Protein AF-A0A1S1NYW2-F1 (afdb_monomer)

Sequence (96 aa):
MPPSSPKPNRRPTVTAEATKSLAAFAREIIGYAFDGMDADGASIQALALHHGLLVKEPYDPKRHGPSMEAVPGDDWYTFAGPLAALPLQPEGESYA

Mean predicted aligned error: 9.99 Å

Organism: Methylorubrum extorquens (NCBI:txid408)

Solvent-accessible surface area (backbone atoms only — not comparable to full-atom values): 6143 Å² total; per-residue (Å²): 134,82,81,80,76,81,77,83,82,76,69,87,75,83,44,74,68,41,54,49,36,54,51,50,50,53,51,52,59,52,43,32,59,74,74,74,41,86,76,49,73,67,55,52,51,52,48,31,41,74,52,43,39,30,44,82,45,62,34,43,52,90,83,75,46,89,61,97,86,61,56,80,62,35,92,31,79,44,65,19,65,65,55,53,75,51,78,79,74,73,92,79,80,77,89,125

Secondary structure (DSSP, 8-state):
-PPPPPPP-------HHHHHHHHHHHHHHHHHHHTT----HHHHHHHHHHTTSEEEEE--HHHH---SS--TTSEEEEE-TTGGGSPPPPTT----

Nearest PDB structures (foldseek):
  6i6m-assembly1_B  TM=3.144E-01  e=7.856E+00  Papaver somniferum
  8a5o-assembly1_U  TM=3.015E-01  e=6.861E+00  Saccharomyces cerevisiae S288C

Radius of gyration: 18.18 Å; Cα contacts (8 Å, |Δi|>4): 76; chains: 1; bounding box: 41×39×56 Å

pLDDT: mean 82.52, std 18.41, range [40.75, 97.69]

Structure (mmCIF, N/CA/C/O backbone):
data_AF-A0A1S1NYW2-F1
#
_entry.id   AF-A0A1S1NYW2-F1
#
loop_
_atom_site.group_PDB
_atom_site.id
_atom_site.type_symbol
_atom_site.label_atom_id
_atom_site.label_alt_id
_atom_site.label_comp_id
_atom_site.label_asym_id
_atom_site.label_entity_id
_atom_site.label_seq_id
_atom_site.pdbx_PDB_ins_code
_atom_site.Cartn_x
_atom_site.Cartn_y
_atom_site.Cartn_z
_atom_site.occupancy
_atom_site.B_iso_or_equiv
_atom_site.auth_seq_id
_atom_site.auth_comp_id
_atom_site.auth_asym_id
_atom_site.auth_atom_id
_atom_site.pdbx_PDB_model_num
ATOM 1 N N . MET A 1 1 ? -23.232 28.786 -33.821 1.00 53.62 1 MET A N 1
ATOM 2 C CA . MET A 1 1 ? -22.855 27.584 -33.047 1.00 53.62 1 MET A CA 1
ATOM 3 C C . MET A 1 1 ? -22.883 27.953 -31.571 1.00 53.62 1 MET A C 1
ATOM 5 O O . MET A 1 1 ? -22.273 28.966 -31.248 1.00 53.62 1 MET A O 1
ATOM 9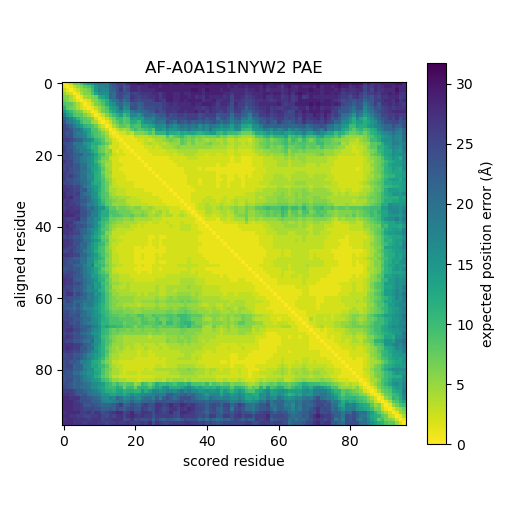 N N . PRO A 1 2 ? -23.612 27.242 -30.697 1.00 52.88 2 PRO A N 1
ATOM 10 C CA . PRO A 1 2 ? -23.543 27.507 -29.263 1.00 52.88 2 PRO A CA 1
ATOM 11 C C . PRO A 1 2 ? -22.217 26.976 -28.680 1.00 52.88 2 PRO A C 1
ATOM 13 O O . PRO A 1 2 ? -21.701 25.972 -29.179 1.00 52.88 2 PRO A O 1
ATOM 16 N N . PRO A 1 3 ? -21.648 27.629 -27.650 1.00 54.59 3 PRO A N 1
ATOM 17 C CA . PRO A 1 3 ? -20.448 27.144 -26.978 1.00 54.59 3 PRO A CA 1
ATOM 18 C C . PRO A 1 3 ? -20.755 25.840 -26.233 1.00 54.59 3 PRO A C 1
ATOM 20 O O . PRO A 1 3 ? -21.732 25.745 -25.490 1.00 54.59 3 PRO A O 1
ATOM 23 N N . SER A 1 4 ? -19.915 24.828 -26.452 1.00 61.19 4 SER A N 1
ATOM 24 C CA . SER A 1 4 ? -20.008 23.534 -25.778 1.00 61.19 4 SER A CA 1
ATOM 25 C C . SER A 1 4 ? -19.866 23.732 -24.268 1.00 61.19 4 SER A C 1
ATOM 27 O O . SER A 1 4 ? -18.867 24.280 -23.805 1.00 61.19 4 SER A O 1
ATOM 29 N N . SER A 1 5 ? -20.860 23.290 -23.497 1.00 61.12 5 SER A N 1
ATOM 30 C CA . SER A 1 5 ? -20.812 23.331 -22.035 1.00 61.12 5 SER A CA 1
ATOM 31 C C . SER A 1 5 ? -19.586 22.565 -21.510 1.00 61.12 5 SER A C 1
ATOM 33 O O . SER A 1 5 ? -19.264 21.496 -22.045 1.00 61.12 5 SER A O 1
ATOM 35 N N . PRO A 1 6 ? -18.897 23.066 -20.469 1.00 54.69 6 PRO A N 1
ATOM 36 C CA . PRO A 1 6 ? -17.790 22.344 -19.858 1.00 54.69 6 PRO A CA 1
ATOM 37 C C . PRO A 1 6 ? -18.308 21.051 -19.215 1.00 54.69 6 PRO A C 1
ATOM 39 O O . PRO A 1 6 ? -19.287 21.060 -18.467 1.00 54.69 6 PRO A O 1
ATOM 42 N N . LYS A 1 7 ? -17.663 19.920 -19.531 1.00 50.94 7 LYS A N 1
ATOM 43 C CA . LYS A 1 7 ? -17.971 18.620 -18.918 1.00 50.94 7 LYS A CA 1
ATOM 44 C C . LYS A 1 7 ? -17.757 18.722 -17.398 1.00 50.94 7 LYS A C 1
ATOM 46 O O . LYS A 1 7 ? -16.742 19.282 -16.983 1.00 50.94 7 LYS A O 1
ATOM 51 N N . PRO A 1 8 ? -18.668 18.190 -16.564 1.00 48.81 8 PRO A N 1
ATOM 52 C CA . PRO A 1 8 ? -18.525 18.256 -15.117 1.00 48.81 8 PRO A CA 1
ATOM 53 C C . PRO A 1 8 ? -17.247 17.529 -14.695 1.00 48.81 8 PRO A C 1
ATOM 55 O O . PRO A 1 8 ? -17.072 16.338 -14.956 1.00 48.81 8 PRO A O 1
ATOM 58 N N . ASN A 1 9 ? -16.352 18.277 -14.055 1.00 46.91 9 ASN A N 1
ATOM 59 C CA . ASN A 1 9 ? -15.085 17.787 -13.538 1.00 46.91 9 ASN A CA 1
ATOM 60 C C . ASN A 1 9 ? -15.385 16.900 -12.316 1.00 46.91 9 ASN A C 1
ATOM 62 O O . ASN A 1 9 ? -15.574 17.398 -11.205 1.00 46.91 9 ASN A O 1
ATOM 66 N N . ARG A 1 10 ? -15.544 15.586 -12.524 1.00 54.41 10 ARG A N 1
ATOM 67 C CA . ARG A 1 10 ? -15.795 14.640 -11.429 1.00 54.41 10 ARG A CA 1
ATOM 68 C C . ARG A 1 10 ? -14.516 14.507 -10.609 1.00 54.41 10 ARG A C 1
ATOM 70 O O . ARG A 1 10 ? -13.603 13.796 -11.013 1.00 54.41 10 ARG A O 1
ATOM 77 N N . ARG A 1 11 ? -14.457 15.169 -9.448 1.00 54.00 11 ARG A N 1
ATOM 78 C CA . ARG A 1 11 ? -13.486 14.793 -8.412 1.00 54.00 11 ARG A CA 1
ATOM 79 C C . ARG A 1 11 ? -13.682 13.303 -8.098 1.00 54.00 11 ARG A C 1
ATOM 81 O O . ARG A 1 11 ? -14.839 12.881 -7.981 1.00 54.00 11 ARG A O 1
ATOM 88 N N . PRO A 1 12 ? -12.606 12.509 -7.968 1.00 54.81 12 PRO A N 1
ATOM 89 C CA . PRO A 1 12 ? -12.733 11.127 -7.531 1.00 54.81 12 PRO A CA 1
ATOM 90 C C . PRO A 1 12 ? -13.447 11.124 -6.177 1.00 54.81 12 PRO A C 1
ATOM 92 O O . PRO A 1 12 ? -13.020 11.772 -5.224 1.00 54.81 12 PRO A O 1
ATOM 95 N N . THR A 1 13 ? -14.610 10.479 -6.125 1.00 56.31 13 THR A N 1
ATOM 96 C CA . THR A 1 13 ? -15.381 10.358 -4.888 1.00 56.31 13 THR A CA 1
ATOM 97 C C . THR A 1 13 ? -14.823 9.154 -4.146 1.00 56.31 13 THR A C 1
ATOM 99 O O . THR A 1 13 ? -14.956 8.030 -4.626 1.00 56.31 13 THR A O 1
ATOM 102 N N . VAL A 1 14 ? -14.159 9.383 -3.011 1.00 67.25 14 VAL A N 1
ATOM 103 C CA . VAL A 1 14 ? -13.699 8.298 -2.133 1.00 67.25 14 VAL A CA 1
ATOM 104 C C . VAL A 1 14 ? -14.939 7.569 -1.614 1.00 67.25 14 VAL A C 1
ATOM 106 O O . VAL A 1 14 ? -15.845 8.189 -1.057 1.00 67.25 14 VAL A O 1
ATOM 109 N N . THR A 1 15 ? -15.026 6.265 -1.866 1.00 80.62 15 THR A N 1
ATOM 110 C CA . THR A 1 15 ? -16.177 5.451 -1.458 1.00 80.62 15 THR A CA 1
ATOM 111 C C . THR A 1 15 ? -16.147 5.179 0.049 1.00 80.62 15 THR A C 1
ATOM 113 O O . THR A 1 15 ? -15.098 5.256 0.686 1.00 80.62 15 THR A O 1
ATOM 116 N N . ALA A 1 16 ? -17.291 4.818 0.637 1.00 80.81 16 ALA A N 1
ATOM 117 C CA . ALA A 1 16 ? -17.355 4.445 2.054 1.00 80.81 16 ALA A CA 1
ATOM 118 C C . ALA A 1 16 ? -16.417 3.268 2.396 1.00 80.81 16 ALA A C 1
ATOM 120 O O . ALA A 1 16 ? -15.756 3.290 3.432 1.00 80.81 16 ALA A O 1
ATOM 121 N N . GLU A 1 17 ? -16.298 2.286 1.497 1.00 81.62 17 GLU A N 1
ATOM 122 C CA . GLU A 1 17 ? -15.376 1.152 1.653 1.00 81.62 17 GLU A CA 1
ATOM 123 C C . GLU A 1 17 ? -13.904 1.578 1.592 1.00 81.62 17 GLU A C 1
ATOM 125 O O . GLU A 1 17 ? -13.091 1.116 2.390 1.00 81.62 17 GLU A O 1
ATOM 130 N N . ALA A 1 18 ? -13.564 2.519 0.708 1.00 83.62 18 ALA A N 1
ATOM 131 C CA . ALA A 1 18 ? -12.231 3.109 0.659 1.00 83.62 18 ALA A CA 1
ATOM 132 C C . ALA A 1 18 ? -11.871 3.822 1.972 1.00 83.62 18 ALA A C 1
ATOM 134 O O . ALA A 1 18 ? -10.794 3.598 2.525 1.00 83.62 18 ALA A O 1
ATOM 135 N N . THR A 1 19 ? -12.786 4.637 2.504 1.00 87.00 19 THR A N 1
ATOM 136 C CA . THR A 1 19 ? -12.596 5.309 3.797 1.00 87.00 19 THR A CA 1
ATOM 137 C C . THR A 1 19 ? -12.435 4.301 4.933 1.00 87.00 19 THR A C 1
ATOM 139 O O . THR A 1 19 ? -11.591 4.490 5.805 1.00 87.00 19 THR A O 1
ATOM 142 N N . LYS A 1 20 ? -13.209 3.209 4.922 1.00 90.19 20 LYS A N 1
ATOM 143 C CA . LYS A 1 20 ? -13.134 2.153 5.937 1.00 90.19 20 LYS A CA 1
ATOM 144 C C . LYS A 1 20 ? -11.792 1.419 5.915 1.00 90.19 20 LYS A C 1
ATOM 146 O O . LYS A 1 20 ? -11.216 1.220 6.980 1.00 90.19 20 LYS A O 1
ATOM 151 N N . SER A 1 21 ? -11.294 1.046 4.733 1.00 90.06 21 SER A N 1
ATOM 152 C CA . SER A 1 21 ? -9.983 0.395 4.582 1.00 90.06 21 SER A CA 1
ATOM 153 C C . SER A 1 21 ? -8.846 1.300 5.079 1.00 90.06 21 SER A C 1
ATOM 155 O O . SER A 1 21 ? -8.053 0.879 5.921 1.00 90.06 21 SER A O 1
ATOM 157 N N . LEU A 1 22 ? -8.833 2.574 4.666 1.00 94.25 22 LEU A N 1
ATOM 158 C CA . LEU A 1 22 ? -7.841 3.550 5.132 1.00 94.25 22 LEU A CA 1
ATOM 159 C C . LEU A 1 22 ? -7.902 3.770 6.649 1.00 94.25 22 LEU A C 1
ATOM 161 O O . LEU A 1 22 ? -6.865 3.815 7.307 1.00 94.25 22 LEU A O 1
ATOM 165 N N . ALA A 1 23 ? -9.106 3.892 7.215 1.00 95.56 23 ALA A N 1
ATOM 166 C CA . ALA A 1 23 ? -9.283 4.080 8.651 1.00 95.56 23 ALA A CA 1
ATOM 167 C C . ALA A 1 23 ? -8.840 2.851 9.461 1.00 95.56 23 ALA A C 1
ATOM 169 O O . ALA A 1 23 ? -8.270 3.013 10.539 1.00 95.56 23 ALA A O 1
ATOM 170 N N . ALA A 1 24 ? -9.083 1.638 8.952 1.00 95.62 24 ALA A N 1
ATOM 171 C CA . ALA A 1 24 ? -8.629 0.404 9.585 1.00 95.62 24 ALA A CA 1
ATOM 172 C C . ALA A 1 24 ? -7.095 0.326 9.607 1.00 95.62 24 ALA A C 1
ATOM 174 O O . ALA A 1 24 ? -6.521 0.205 10.686 1.00 95.62 24 ALA A O 1
ATOM 175 N N . PHE A 1 25 ? -6.446 0.537 8.457 1.00 96.75 25 PHE A N 1
ATOM 176 C CA . PHE A 1 25 ? -4.986 0.585 8.360 1.00 96.75 25 PHE A CA 1
ATOM 177 C C . PHE A 1 25 ? -4.376 1.629 9.308 1.00 96.75 25 PHE A C 1
ATOM 179 O O . PHE A 1 25 ? -3.467 1.323 10.078 1.00 96.75 25 PHE A O 1
ATOM 186 N N . ALA A 1 26 ? -4.904 2.859 9.300 1.00 96.69 26 ALA A N 1
ATOM 187 C CA . ALA A 1 26 ? -4.404 3.931 10.158 1.00 96.69 26 ALA A CA 1
ATOM 188 C C . ALA A 1 26 ? -4.535 3.586 11.648 1.00 96.69 26 ALA A C 1
ATOM 190 O O . ALA A 1 26 ? -3.621 3.848 12.428 1.00 96.69 26 ALA A O 1
ATOM 191 N N . ARG A 1 27 ? -5.660 2.979 12.047 1.00 97.25 27 ARG A N 1
ATOM 192 C CA . ARG A 1 27 ? -5.884 2.553 13.430 1.00 97.25 27 ARG A CA 1
ATOM 193 C C . ARG A 1 27 ? -4.878 1.492 13.867 1.00 97.25 27 ARG A C 1
ATOM 195 O O . ARG A 1 27 ? -4.394 1.579 14.990 1.00 97.25 27 ARG A O 1
ATOM 202 N N . GLU A 1 28 ? -4.580 0.516 13.014 1.00 96.44 28 GLU A N 1
ATOM 203 C CA . GLU A 1 28 ? -3.623 -0.545 13.338 1.00 96.44 28 GLU A CA 1
ATOM 204 C C . GLU A 1 28 ? -2.202 0.010 13.475 1.00 96.44 28 GLU A C 1
ATOM 206 O O . GLU A 1 28 ? -1.565 -0.231 14.495 1.00 96.44 28 GLU A O 1
ATOM 211 N N . ILE A 1 29 ? -1.748 0.860 12.547 1.00 96.00 29 ILE A N 1
ATOM 212 C CA . ILE A 1 29 ? -0.428 1.511 12.638 1.00 96.00 29 ILE A CA 1
ATOM 213 C C . ILE A 1 29 ? -0.292 2.389 13.891 1.00 96.00 29 ILE A C 1
ATOM 215 O O . ILE A 1 29 ? 0.725 2.326 14.578 1.00 96.00 29 ILE A O 1
ATOM 219 N N . ILE A 1 30 ? -1.312 3.185 14.230 1.00 96.06 30 ILE A N 1
ATOM 220 C CA . ILE A 1 30 ? -1.313 3.966 15.481 1.00 96.06 30 ILE A CA 1
ATOM 221 C C . ILE A 1 30 ? -1.285 3.034 16.704 1.00 96.06 30 ILE A C 1
ATOM 223 O O . ILE A 1 30 ? -0.643 3.354 17.704 1.00 96.06 30 ILE A O 1
ATOM 227 N N . GLY A 1 31 ? -1.944 1.875 16.616 1.00 95.75 31 GLY A N 1
ATOM 228 C CA . GLY A 1 31 ? -1.929 0.836 17.645 1.00 95.75 31 GLY A CA 1
ATOM 229 C C . GLY A 1 31 ? -0.521 0.343 17.971 1.00 95.75 31 GLY A C 1
ATOM 230 O O . GLY A 1 31 ? -0.171 0.312 19.146 1.00 95.75 31 GLY A O 1
ATOM 231 N N . TYR A 1 32 ? 0.318 0.078 16.959 1.00 93.56 32 TYR A N 1
ATOM 232 C CA . TYR A 1 32 ? 1.726 -0.298 17.174 1.00 93.56 32 TYR A CA 1
ATOM 233 C C . TYR A 1 32 ? 2.445 0.710 18.081 1.00 93.56 32 TYR A C 1
ATOM 235 O O . TYR A 1 32 ? 3.024 0.323 19.096 1.00 93.56 32 TYR A O 1
ATOM 243 N N . ALA A 1 33 ? 2.317 2.006 17.782 1.00 91.06 33 ALA A N 1
ATOM 244 C CA . ALA A 1 33 ? 2.941 3.060 18.579 1.00 91.06 33 ALA A CA 1
ATOM 245 C C . ALA A 1 33 ? 2.405 3.119 20.021 1.00 91.06 33 ALA A C 1
ATOM 247 O O . ALA A 1 33 ? 3.161 3.381 20.955 1.00 91.06 33 ALA A O 1
ATOM 248 N N . PHE A 1 34 ? 1.105 2.883 20.222 1.00 94.56 34 PHE A N 1
ATOM 249 C CA . PHE A 1 34 ? 0.493 2.889 21.556 1.00 94.56 34 PHE A CA 1
ATOM 250 C C . PHE A 1 34 ? 0.871 1.669 22.394 1.00 94.56 34 PHE A C 1
ATOM 252 O O . PHE A 1 34 ? 1.013 1.791 23.610 1.00 94.56 34 PHE A O 1
ATOM 259 N N . ASP A 1 35 ? 1.089 0.529 21.750 1.00 94.19 35 ASP A N 1
ATOM 260 C CA . ASP A 1 35 ? 1.495 -0.713 22.404 1.00 94.19 35 ASP A CA 1
ATOM 261 C C . ASP A 1 35 ? 3.014 -0.773 22.667 1.00 94.19 35 ASP A C 1
ATOM 263 O O . ASP A 1 35 ? 3.522 -1.771 23.180 1.00 94.19 35 ASP A O 1
ATOM 267 N N . GLY A 1 36 ? 3.751 0.297 22.341 1.00 90.81 36 GLY A N 1
ATOM 268 C CA . GLY A 1 36 ? 5.206 0.365 22.492 1.00 90.81 36 GLY A CA 1
ATOM 269 C C . GLY A 1 36 ? 5.958 -0.543 21.515 1.00 90.81 36 GLY A C 1
ATOM 270 O O . GLY A 1 36 ? 7.084 -0.947 21.804 1.00 90.81 36 GLY A O 1
ATOM 271 N N . MET A 1 37 ? 5.326 -0.893 20.392 1.00 91.69 37 MET A N 1
ATOM 272 C CA . MET A 1 37 ? 5.913 -1.676 19.311 1.00 91.69 37 MET A CA 1
ATOM 273 C C . MET A 1 37 ? 6.339 -0.761 18.161 1.00 91.69 37 MET A C 1
ATOM 275 O O . MET A 1 37 ? 5.637 0.185 17.808 1.00 91.69 37 MET A O 1
ATOM 279 N N . ASP A 1 38 ? 7.447 -1.101 17.511 1.00 88.69 38 ASP A N 1
ATOM 280 C CA . ASP A 1 38 ? 7.856 -0.440 16.276 1.00 88.69 38 ASP A CA 1
ATOM 281 C C . ASP A 1 38 ? 7.267 -1.178 15.069 1.00 88.69 38 ASP A C 1
ATOM 283 O O . ASP A 1 38 ? 7.388 -2.399 14.944 1.00 88.69 38 ASP A O 1
ATOM 287 N N . ALA A 1 39 ? 6.634 -0.433 14.164 1.00 92.25 39 ALA A N 1
ATOM 288 C CA . ALA A 1 39 ? 6.251 -0.938 12.852 1.00 92.25 39 ALA A CA 1
ATOM 289 C C . ALA A 1 39 ? 7.376 -0.636 11.855 1.00 92.25 39 ALA A C 1
ATOM 291 O O . ALA A 1 39 ? 7.605 0.520 11.493 1.00 92.25 39 ALA A O 1
ATOM 292 N N . ASP A 1 40 ? 8.076 -1.675 11.405 1.00 94.06 40 ASP A N 1
ATOM 293 C CA . ASP A 1 40 ? 9.066 -1.547 10.340 1.00 94.06 40 ASP A CA 1
ATOM 294 C C . ASP A 1 40 ? 8.409 -1.493 8.948 1.00 94.06 40 ASP A C 1
ATOM 296 O O . ASP A 1 40 ? 7.205 -1.710 8.778 1.00 94.06 40 ASP A O 1
ATOM 300 N N . GLY A 1 41 ? 9.214 -1.200 7.921 1.00 92.12 41 GLY A N 1
ATOM 301 C CA . GLY A 1 41 ? 8.724 -1.108 6.543 1.00 92.12 41 GLY A CA 1
ATOM 302 C C . GLY A 1 41 ? 8.025 -2.387 6.066 1.00 92.12 41 GLY A C 1
ATOM 303 O O . GLY A 1 41 ? 7.012 -2.305 5.373 1.00 92.12 41 GLY A O 1
ATOM 304 N N . ALA A 1 42 ? 8.504 -3.559 6.493 1.00 93.75 42 ALA A N 1
ATOM 305 C CA . ALA A 1 42 ? 7.900 -4.843 6.148 1.00 93.75 42 ALA A CA 1
ATOM 306 C C . ALA A 1 42 ? 6.510 -5.016 6.785 1.00 93.75 42 ALA A C 1
ATOM 308 O O . ALA A 1 42 ? 5.570 -5.442 6.112 1.00 93.75 42 ALA A O 1
ATOM 309 N N . SER A 1 43 ? 6.354 -4.632 8.053 1.00 94.75 43 SER A N 1
ATOM 310 C CA . SER A 1 43 ? 5.082 -4.674 8.782 1.00 94.75 43 SER A CA 1
ATOM 311 C C . SER A 1 43 ? 4.059 -3.718 8.170 1.00 94.75 43 SER A C 1
ATOM 313 O O . SER A 1 43 ? 2.913 -4.098 7.925 1.00 94.75 43 SER A O 1
ATOM 315 N N . ILE A 1 44 ? 4.490 -2.497 7.839 1.00 96.44 44 ILE A N 1
ATOM 316 C CA . ILE A 1 44 ? 3.654 -1.492 7.169 1.00 96.44 44 ILE A CA 1
ATOM 317 C C . ILE A 1 44 ? 3.185 -2.010 5.803 1.00 96.44 44 ILE A C 1
ATOM 319 O O . ILE A 1 44 ? 2.001 -1.919 5.473 1.00 96.44 44 ILE A O 1
ATOM 323 N N . GLN A 1 45 ? 4.093 -2.591 5.018 1.00 96.19 45 GLN A N 1
ATOM 324 C CA . GLN A 1 45 ? 3.780 -3.151 3.707 1.00 96.19 45 GLN A CA 1
ATOM 325 C C . GLN A 1 45 ? 2.813 -4.341 3.801 1.00 96.19 45 GLN A C 1
ATOM 327 O O . GLN A 1 45 ? 1.867 -4.427 3.014 1.00 96.19 45 GLN A O 1
ATOM 332 N N . ALA A 1 46 ? 3.003 -5.232 4.778 1.00 95.88 46 ALA A N 1
ATOM 333 C CA . ALA A 1 46 ? 2.110 -6.362 5.024 1.00 95.88 46 ALA A CA 1
ATOM 334 C C . ALA A 1 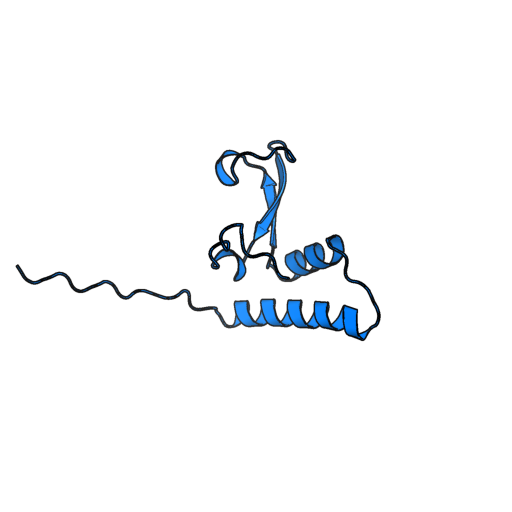46 ? 0.693 -5.904 5.406 1.00 95.88 46 ALA A C 1
ATOM 336 O O . ALA A 1 46 ? -0.287 -6.420 4.865 1.00 95.88 46 ALA A O 1
ATOM 337 N N . LEU A 1 47 ? 0.574 -4.894 6.273 1.00 96.56 47 LEU A N 1
ATOM 338 C CA . LEU A 1 47 ? -0.714 -4.295 6.627 1.00 96.56 47 LEU A CA 1
ATOM 339 C C . LEU A 1 47 ? -1.373 -3.618 5.422 1.00 96.56 47 LEU A C 1
ATOM 341 O O . LEU A 1 47 ? -2.566 -3.793 5.181 1.00 96.56 47 LEU A O 1
ATOM 345 N N . ALA A 1 48 ? -0.608 -2.895 4.607 1.00 96.94 48 ALA A N 1
ATOM 346 C CA . ALA A 1 48 ? -1.149 -2.264 3.411 1.00 96.94 48 ALA A CA 1
ATOM 347 C C . ALA A 1 48 ? -1.680 -3.299 2.397 1.00 96.94 48 ALA A C 1
ATOM 349 O O . ALA A 1 48 ? -2.735 -3.079 1.802 1.00 96.94 48 ALA A O 1
ATOM 350 N N . LEU A 1 49 ? -1.020 -4.454 2.241 1.00 96.56 49 LEU A N 1
ATOM 351 C CA . LEU A 1 49 ? -1.551 -5.586 1.467 1.00 96.56 49 LEU A CA 1
ATOM 352 C C . LEU A 1 49 ? -2.830 -6.153 2.098 1.00 96.56 49 LEU A C 1
ATOM 354 O O . LEU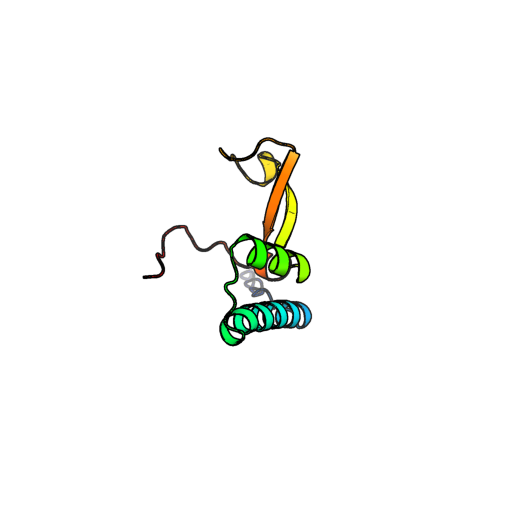 A 1 49 ? -3.813 -6.372 1.391 1.00 96.56 49 LEU A O 1
ATOM 358 N N . HIS A 1 50 ? -2.840 -6.354 3.421 1.00 96.12 50 HIS A N 1
ATOM 359 C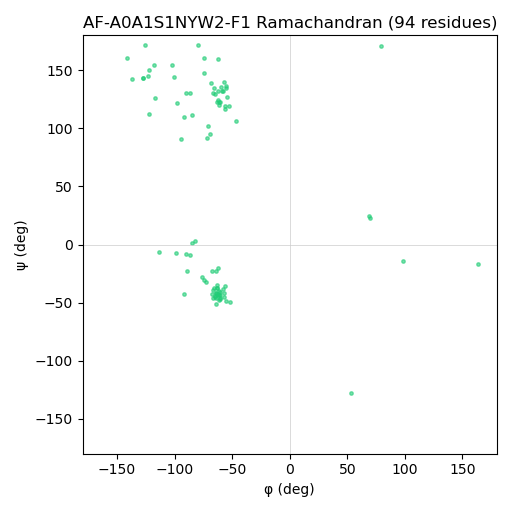 CA . HIS A 1 50 ? -3.997 -6.872 4.156 1.00 96.12 50 HIS A CA 1
ATOM 360 C C . HIS A 1 50 ? -5.249 -6.004 3.961 1.00 96.12 50 HIS A C 1
ATOM 362 O O . HIS A 1 50 ? -6.340 -6.525 3.731 1.00 96.12 50 HIS A O 1
ATOM 368 N N . HIS A 1 51 ? -5.089 -4.679 3.976 1.00 95.69 51 HIS A N 1
ATOM 369 C CA . HIS A 1 51 ? -6.186 -3.731 3.775 1.00 95.69 51 HIS A CA 1
ATOM 370 C C . HIS A 1 51 ? -6.502 -3.432 2.298 1.00 95.69 51 HIS A C 1
ATOM 372 O O . HIS A 1 51 ? -7.400 -2.633 2.016 1.00 95.69 51 HIS A O 1
ATOM 378 N N . GLY A 1 52 ? -5.806 -4.058 1.342 1.00 94.25 52 GLY A N 1
ATOM 379 C CA . GLY A 1 52 ? -6.006 -3.823 -0.094 1.00 94.25 52 GLY A CA 1
ATOM 380 C C . GLY A 1 52 ? -5.559 -2.433 -0.564 1.00 94.25 52 GLY A C 1
ATOM 381 O O . GLY A 1 52 ? -6.074 -1.914 -1.555 1.00 94.25 52 GLY A O 1
ATOM 382 N N . LEU A 1 53 ? -4.633 -1.816 0.171 1.00 95.38 53 LEU A N 1
ATOM 383 C CA . LEU A 1 53 ? -4.009 -0.527 -0.136 1.00 95.38 53 LEU A CA 1
ATOM 384 C C . LEU A 1 53 ? -2.751 -0.686 -1.000 1.00 95.38 53 LEU A C 1
ATOM 386 O O . LEU A 1 53 ? -2.380 0.237 -1.723 1.00 95.38 53 LEU A O 1
ATOM 390 N N . LEU A 1 54 ? -2.130 -1.865 -0.959 1.00 96.50 54 LEU A N 1
ATOM 391 C CA . LEU A 1 54 ? -1.144 -2.324 -1.931 1.00 96.50 54 LEU A CA 1
ATOM 392 C C . LEU A 1 54 ? -1.653 -3.578 -2.636 1.00 96.50 54 LEU A C 1
ATOM 394 O O . LEU A 1 54 ? -2.426 -4.356 -2.075 1.00 96.50 54 LEU A O 1
ATOM 398 N N . VAL A 1 55 ? -1.158 -3.804 -3.846 1.00 96.06 55 VAL A N 1
ATOM 399 C CA . VAL A 1 55 ? -1.234 -5.097 -4.523 1.00 96.06 55 VAL A CA 1
ATOM 400 C C . VAL A 1 55 ? 0.170 -5.561 -4.875 1.00 96.06 55 VAL A C 1
ATOM 402 O O . VAL A 1 55 ? 1.045 -4.752 -5.174 1.00 96.06 55 VAL A O 1
ATOM 405 N N . LYS A 1 56 ? 0.372 -6.875 -4.807 1.00 96.62 56 LYS A N 1
ATOM 406 C CA . LYS A 1 56 ? 1.582 -7.549 -5.257 1.00 96.62 56 LYS A CA 1
ATOM 407 C C . LYS A 1 56 ? 1.339 -8.104 -6.656 1.00 96.62 56 LYS A C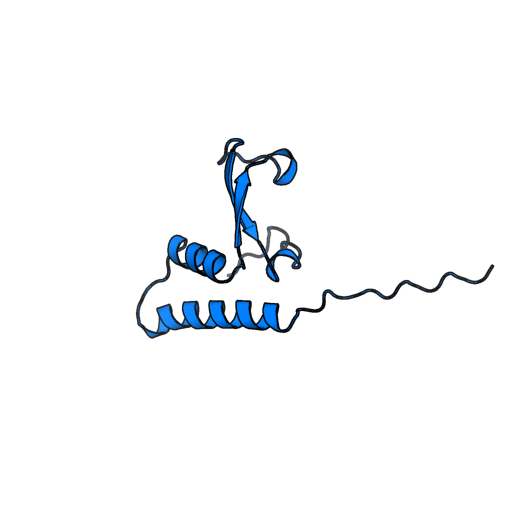 1
ATOM 409 O O . LYS A 1 56 ? 0.419 -8.900 -6.844 1.00 96.62 56 LYS A O 1
ATOM 414 N N . GLU A 1 57 ? 2.148 -7.699 -7.620 1.00 95.44 57 GLU A N 1
ATOM 415 C CA . GLU A 1 57 ? 2.063 -8.148 -9.007 1.00 95.44 57 GLU A CA 1
ATOM 416 C C . GLU A 1 57 ? 3.458 -8.354 -9.615 1.00 95.44 57 GLU A C 1
ATOM 418 O O . GLU A 1 57 ? 4.430 -7.822 -9.089 1.00 95.44 57 GLU A O 1
ATOM 423 N N . PRO A 1 58 ? 3.594 -9.117 -10.713 1.00 97.38 58 PRO A N 1
ATOM 424 C CA . PRO A 1 58 ? 4.881 -9.261 -11.383 1.00 97.38 58 PRO A CA 1
ATOM 425 C C . PRO A 1 58 ? 5.341 -7.933 -11.993 1.00 97.38 58 PRO A C 1
ATOM 427 O O . PRO A 1 58 ? 4.569 -7.259 -12.684 1.00 97.38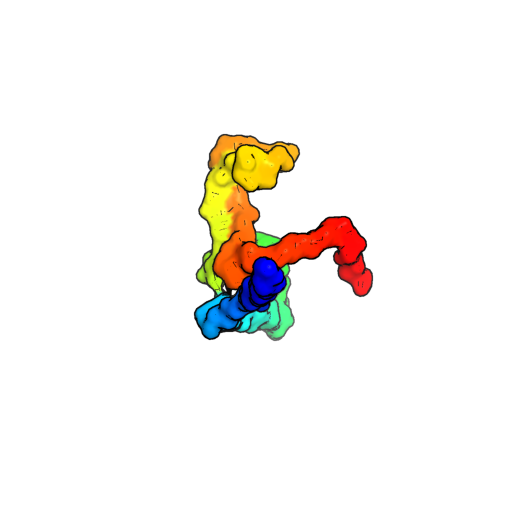 58 PRO A O 1
ATOM 430 N N . TYR A 1 59 ? 6.609 -7.578 -11.795 1.00 97.12 59 TYR A N 1
ATOM 431 C CA . TYR A 1 59 ? 7.218 -6.408 -12.406 1.00 97.12 59 TYR A CA 1
ATOM 432 C C . TYR A 1 59 ? 7.193 -6.536 -13.934 1.00 97.12 59 TYR A C 1
ATOM 434 O O . TYR A 1 59 ? 7.739 -7.479 -14.510 1.00 97.12 59 TYR A O 1
ATOM 442 N N . ASP A 1 60 ? 6.578 -5.559 -14.598 1.00 95.31 60 ASP A N 1
ATOM 443 C CA . ASP A 1 60 ? 6.615 -5.388 -16.044 1.00 95.31 60 ASP A CA 1
ATOM 444 C C . ASP A 1 60 ? 7.173 -3.991 -16.363 1.00 95.31 60 ASP A C 1
ATOM 446 O O . ASP A 1 60 ? 6.483 -2.996 -16.114 1.00 95.31 60 ASP A O 1
ATOM 450 N N . PRO A 1 61 ? 8.380 -3.872 -16.951 1.00 94.94 61 PRO A N 1
ATOM 451 C CA . PRO A 1 61 ? 8.987 -2.576 -17.251 1.00 94.94 61 PRO A CA 1
ATOM 452 C C . PRO A 1 61 ? 8.168 -1.740 -18.244 1.00 94.94 61 PRO A C 1
ATOM 454 O O . PRO A 1 61 ? 8.319 -0.520 -18.287 1.00 94.94 61 PRO A O 1
ATOM 457 N N . LYS A 1 62 ? 7.278 -2.358 -19.037 1.00 95.06 62 LYS A N 1
ATOM 458 C CA . LYS A 1 62 ? 6.374 -1.623 -19.936 1.00 95.06 62 LYS A CA 1
ATOM 459 C C . LYS A 1 62 ? 5.242 -0.934 -19.179 1.00 95.06 62 LYS A C 1
ATOM 461 O O . LYS A 1 62 ? 4.759 0.097 -19.636 1.00 95.06 62 LYS A O 1
ATOM 466 N N . ARG A 1 63 ? 4.805 -1.513 -18.056 1.00 89.75 63 ARG A N 1
ATOM 467 C CA . ARG A 1 63 ? 3.729 -0.978 -17.207 1.00 89.75 63 ARG A CA 1
ATOM 468 C C . ARG A 1 63 ? 4.269 -0.069 -16.110 1.00 89.75 63 ARG A C 1
ATOM 470 O O . ARG A 1 63 ? 3.679 0.972 -15.848 1.00 89.75 63 ARG A O 1
ATOM 477 N N . HIS A 1 64 ? 5.368 -0.468 -15.480 1.00 90.44 64 HIS A N 1
ATOM 478 C CA . HIS A 1 64 ? 5.908 0.174 -14.281 1.00 90.44 64 HIS A CA 1
ATOM 479 C C . HIS A 1 64 ? 7.063 1.144 -14.575 1.00 90.44 64 HIS A C 1
ATOM 481 O O . HIS A 1 64 ? 7.492 1.862 -13.680 1.00 90.44 64 HIS A O 1
ATOM 487 N N . GLY A 1 65 ? 7.556 1.193 -15.819 1.00 90.38 65 GLY A N 1
ATOM 488 C CA . GLY A 1 65 ? 8.765 1.937 -16.177 1.00 90.38 65 GLY A CA 1
ATOM 489 C C . GLY A 1 65 ? 10.043 1.180 -15.798 1.00 90.38 65 GLY A C 1
ATOM 490 O O . GLY A 1 65 ? 9.962 0.138 -15.149 1.00 90.38 65 GLY A O 1
ATOM 491 N N . PRO A 1 66 ? 11.227 1.648 -16.231 1.00 91.44 66 PRO A N 1
ATOM 492 C CA . PRO A 1 66 ? 12.498 0.984 -15.953 1.00 91.44 66 PRO A CA 1
ATOM 493 C C . PRO A 1 66 ? 12.861 1.052 -14.463 1.00 91.44 66 PRO A C 1
ATOM 495 O O . PRO A 1 66 ? 12.715 2.094 -13.831 1.00 91.44 66 PRO A O 1
ATOM 498 N N . SER A 1 67 ? 13.381 -0.050 -13.928 1.00 91.94 67 SER A N 1
ATOM 499 C CA . SER A 1 67 ? 13.880 -0.178 -12.561 1.00 91.94 67 SER A CA 1
ATOM 500 C C . SER A 1 67 ? 15.296 -0.742 -12.593 1.00 91.94 67 SER A C 1
ATOM 502 O O . SER A 1 67 ? 15.612 -1.593 -13.424 1.00 91.94 67 SER A O 1
ATOM 504 N N . MET A 1 68 ? 16.144 -0.265 -11.684 1.00 92.50 68 MET A N 1
ATOM 505 C CA . MET A 1 68 ? 17.481 -0.824 -11.456 1.00 92.50 68 MET A CA 1
ATOM 506 C C . MET A 1 68 ? 17.469 -1.934 -10.394 1.00 92.50 68 MET A C 1
ATOM 508 O O . MET A 1 68 ? 18.486 -2.592 -10.194 1.00 92.50 68 MET A O 1
ATOM 512 N N . GLU A 1 69 ? 16.333 -2.132 -9.722 1.00 92.19 69 GLU A N 1
ATOM 513 C CA . GLU A 1 69 ? 16.196 -2.999 -8.545 1.00 92.19 69 GLU A CA 1
ATOM 514 C C . GLU A 1 69 ? 15.312 -4.230 -8.795 1.00 92.19 69 GLU A C 1
ATOM 516 O O . GLU A 1 69 ? 15.224 -5.095 -7.930 1.00 92.19 69 GLU A O 1
ATOM 521 N N . ALA A 1 70 ? 14.674 -4.330 -9.967 1.00 93.75 70 ALA A N 1
ATOM 522 C CA . ALA A 1 70 ? 13.807 -5.451 -10.327 1.00 93.75 70 ALA A CA 1
ATOM 523 C C . ALA A 1 70 ? 14.038 -5.911 -11.770 1.00 93.75 70 ALA A C 1
ATOM 525 O O . ALA A 1 70 ? 14.223 -5.093 -12.677 1.00 93.75 70 ALA A O 1
ATOM 526 N N . VAL A 1 71 ? 13.974 -7.224 -11.994 1.00 96.25 71 VAL A N 1
ATOM 527 C CA . VAL 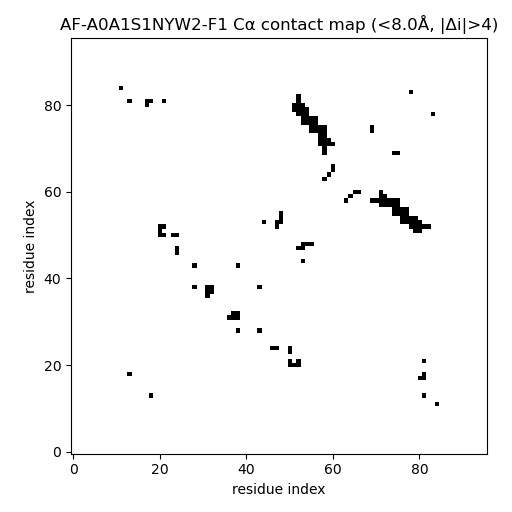A 1 71 ? 13.928 -7.824 -13.333 1.00 96.25 71 VAL A CA 1
ATOM 528 C C . VAL A 1 71 ? 12.501 -8.256 -13.687 1.00 96.25 71 VAL A C 1
ATOM 530 O O . VAL A 1 71 ? 11.684 -8.488 -12.794 1.00 96.25 71 VAL A O 1
ATOM 533 N N . PRO A 1 72 ? 12.136 -8.335 -14.984 1.00 97.31 72 PRO A N 1
ATOM 534 C CA . PRO A 1 72 ? 10.777 -8.694 -15.379 1.00 97.31 72 PRO A CA 1
ATOM 535 C C . PRO A 1 72 ? 10.319 -10.017 -14.754 1.00 97.31 72 PRO A C 1
ATOM 537 O O . PRO A 1 72 ? 10.982 -11.041 -14.915 1.00 97.31 72 PRO A O 1
ATOM 540 N N . GLY A 1 73 ? 9.165 -9.991 -14.088 1.00 96.44 73 GLY A N 1
ATOM 541 C CA . GLY A 1 73 ? 8.608 -11.133 -13.361 1.00 96.44 73 GLY A CA 1
ATOM 542 C C . GLY A 1 73 ? 8.858 -11.131 -11.850 1.00 96.44 73 GLY A C 1
ATOM 543 O O . GLY A 1 73 ? 8.167 -11.876 -11.159 1.00 96.44 73 GLY A O 1
ATOM 544 N N . ASP A 1 74 ? 9.766 -10.292 -11.341 1.00 97.69 74 ASP A N 1
ATOM 545 C CA . ASP A 1 74 ? 9.979 -10.132 -9.898 1.00 97.69 74 ASP A CA 1
ATOM 546 C C . ASP A 1 74 ? 8.730 -9.606 -9.193 1.00 97.69 74 ASP A C 1
ATOM 548 O O . ASP A 1 74 ? 7.858 -8.979 -9.795 1.00 97.69 74 ASP A O 1
ATOM 552 N N . ASP A 1 75 ? 8.666 -9.822 -7.885 1.00 95.62 75 ASP A N 1
ATOM 553 C CA . ASP A 1 75 ? 7.618 -9.249 -7.056 1.00 95.62 75 ASP A CA 1
ATOM 554 C C . ASP A 1 75 ? 7.685 -7.716 -7.068 1.00 95.62 75 ASP A C 1
ATOM 556 O O . ASP A 1 75 ? 8.692 -7.113 -6.699 1.00 95.62 75 ASP A O 1
ATOM 560 N N . TRP A 1 76 ? 6.577 -7.081 -7.440 1.00 95.38 76 TRP A N 1
ATOM 561 C CA . TRP A 1 76 ? 6.423 -5.633 -7.477 1.00 95.38 76 TRP A CA 1
ATOM 562 C C . TRP A 1 76 ? 5.178 -5.212 -6.705 1.00 95.38 76 TRP A C 1
ATOM 564 O O . TRP A 1 76 ? 4.155 -5.898 -6.731 1.00 95.38 76 TRP A O 1
ATOM 574 N N . TYR A 1 77 ? 5.252 -4.077 -6.017 1.00 94.62 77 TYR A N 1
ATOM 575 C CA . TYR A 1 77 ? 4.156 -3.579 -5.194 1.00 94.62 77 TYR A CA 1
ATOM 576 C C . TYR A 1 77 ? 3.664 -2.243 -5.732 1.00 94.62 77 TYR A C 1
ATOM 578 O O . TYR A 1 77 ? 4.446 -1.309 -5.897 1.00 94.62 77 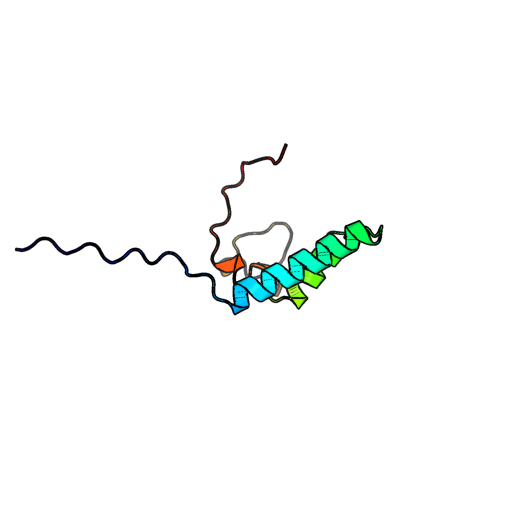TYR A O 1
ATOM 586 N N . THR A 1 78 ? 2.364 -2.147 -5.997 1.00 93.19 78 THR A N 1
ATOM 587 C CA . THR A 1 78 ? 1.726 -0.924 -6.499 1.00 93.19 78 THR A CA 1
ATOM 588 C C . THR A 1 78 ? 0.611 -0.471 -5.568 1.00 93.19 78 THR A C 1
ATOM 590 O O . THR A 1 78 ? -0.024 -1.280 -4.884 1.00 93.19 78 THR A O 1
ATOM 593 N N . PHE A 1 79 ? 0.376 0.844 -5.517 1.00 93.69 79 PHE A N 1
ATOM 594 C CA . PHE A 1 79 ? -0.755 1.404 -4.784 1.00 93.69 79 PHE A CA 1
ATOM 595 C C . PHE A 1 79 ? -2.071 0.908 -5.376 1.00 93.69 79 PHE A C 1
ATOM 597 O O . PHE A 1 79 ? -2.288 0.954 -6.586 1.00 93.69 79 PHE A O 1
ATOM 604 N N . ALA A 1 80 ? -2.960 0.457 -4.498 1.00 91.75 80 ALA A N 1
ATOM 605 C CA . ALA A 1 80 ? -4.239 -0.136 -4.840 1.00 91.75 80 ALA A CA 1
ATOM 606 C C . ALA A 1 80 ? -5.395 0.575 -4.124 1.00 91.75 80 ALA A C 1
ATOM 608 O O . ALA A 1 80 ? -5.208 1.457 -3.277 1.00 91.75 80 ALA A O 1
ATOM 609 N N . GLY A 1 81 ? -6.619 0.208 -4.511 1.00 89.00 81 GLY A N 1
ATOM 610 C CA . GLY A 1 81 ? -7.842 0.724 -3.907 1.00 89.00 81 GLY A CA 1
ATOM 611 C C . GLY A 1 81 ? -7.879 2.261 -3.896 1.00 89.00 81 GLY A C 1
ATOM 612 O O . GLY A 1 81 ? -7.695 2.879 -4.947 1.00 89.00 81 GLY A O 1
ATOM 613 N N . PRO A 1 82 ? -8.119 2.906 -2.740 1.00 87.50 82 PRO A N 1
ATOM 614 C CA . PRO A 1 82 ? -8.168 4.364 -2.667 1.00 87.50 82 PRO A CA 1
ATOM 615 C C . PRO A 1 82 ? -6.836 5.072 -2.919 1.00 87.50 82 PRO A C 1
ATOM 617 O O . PRO A 1 82 ? -6.862 6.239 -3.305 1.00 87.50 82 PRO A O 1
ATOM 620 N N . LEU A 1 83 ? -5.692 4.404 -2.729 1.00 89.19 83 LEU A N 1
ATOM 621 C CA . LEU A 1 83 ? -4.381 5.019 -2.959 1.00 89.19 83 LEU A CA 1
ATOM 622 C C . LEU A 1 83 ? -4.047 5.118 -4.451 1.00 89.19 83 LEU A C 1
ATOM 624 O O . LEU A 1 83 ? -3.387 6.065 -4.861 1.00 89.19 83 LEU A O 1
ATOM 628 N N . ALA A 1 84 ? -4.577 4.214 -5.280 1.00 87.19 84 ALA A N 1
ATOM 629 C CA . ALA A 1 84 ? -4.383 4.245 -6.733 1.00 87.19 84 ALA A CA 1
ATOM 630 C C . ALA A 1 84 ? -4.994 5.489 -7.410 1.00 87.19 84 ALA A C 1
ATOM 632 O O . ALA A 1 84 ? -4.609 5.852 -8.519 1.00 87.19 84 ALA A O 1
ATOM 633 N N . ALA A 1 85 ? -5.979 6.127 -6.768 1.00 74.12 85 ALA A N 1
ATOM 634 C CA . ALA A 1 85 ? -6.667 7.304 -7.296 1.00 74.12 85 ALA A CA 1
ATOM 635 C C . ALA A 1 85 ? -5.960 8.627 -6.959 1.00 74.12 85 ALA A C 1
ATOM 637 O O . ALA A 1 85 ? -6.372 9.680 -7.456 1.00 74.12 85 ALA A O 1
ATOM 638 N N . LEU A 1 86 ? -4.939 8.591 -6.099 1.00 67.81 86 LEU A N 1
ATOM 639 C CA . LEU A 1 86 ? -4.173 9.772 -5.738 1.00 67.81 86 LEU A CA 1
ATOM 640 C C . LEU A 1 86 ? -3.042 9.965 -6.754 1.00 67.81 86 LEU A C 1
ATOM 642 O O . LEU A 1 86 ? -2.315 9.013 -7.041 1.00 67.81 86 LEU A O 1
ATOM 646 N N . PRO A 1 87 ? -2.875 11.174 -7.321 1.00 59.62 87 PRO A N 1
ATOM 647 C CA . PRO A 1 87 ? -1.680 11.461 -8.095 1.00 59.62 87 PRO A CA 1
ATOM 648 C C . PRO A 1 87 ? -0.467 11.263 -7.182 1.00 59.62 87 PRO A C 1
ATOM 650 O O . PRO A 1 87 ? -0.464 11.756 -6.051 1.00 59.62 87 PRO A O 1
ATOM 653 N N . LEU A 1 88 ? 0.545 10.541 -7.670 1.00 57.09 88 LEU A N 1
ATOM 654 C CA . LEU A 1 88 ? 1.856 10.525 -7.030 1.00 57.09 88 LEU A CA 1
ATOM 655 C C . LEU A 1 88 ? 2.286 11.989 -6.877 1.00 57.09 88 LEU A C 1
ATOM 657 O O . LEU A 1 88 ? 2.333 12.726 -7.866 1.00 57.09 88 LEU A O 1
ATOM 661 N N . GLN A 1 89 ? 2.493 12.431 -5.634 1.00 51.62 89 GLN A N 1
ATOM 662 C CA . GLN A 1 89 ? 3.062 13.751 -5.368 1.00 51.62 89 GLN A CA 1
ATOM 663 C C . GLN A 1 89 ? 4.395 13.827 -6.131 1.00 51.62 89 GLN A C 1
ATOM 665 O O . GLN A 1 89 ? 5.138 12.843 -6.115 1.00 51.62 89 GLN A O 1
ATOM 670 N N . PRO A 1 90 ? 4.696 14.928 -6.839 1.00 44.44 90 PRO A N 1
ATOM 671 C CA . PRO A 1 90 ? 5.978 15.057 -7.513 1.00 44.44 90 PRO A CA 1
ATOM 672 C C . PRO A 1 90 ? 7.110 14.921 -6.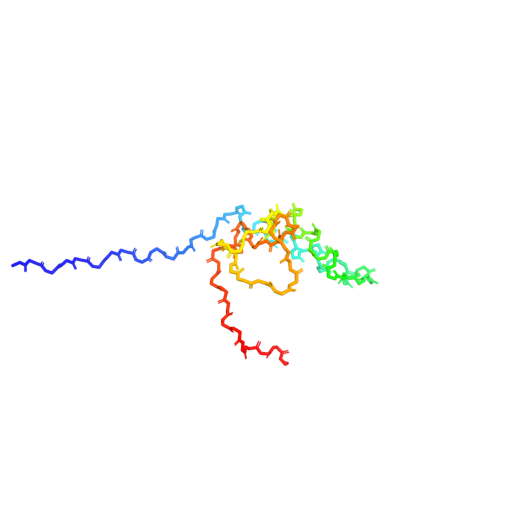487 1.00 44.44 90 PRO A C 1
ATOM 674 O O . PRO A 1 90 ? 7.076 15.540 -5.425 1.00 44.44 90 PRO A O 1
ATOM 677 N N . GLU A 1 91 ? 8.092 14.089 -6.824 1.00 41.91 91 GLU A N 1
ATOM 678 C CA . GLU A 1 91 ? 9.345 13.880 -6.095 1.00 41.91 91 GLU A CA 1
ATOM 679 C C . GLU A 1 91 ? 9.944 15.257 -5.721 1.00 41.91 91 GLU A C 1
ATOM 681 O O . GLU A 1 91 ? 10.416 15.981 -6.601 1.00 41.91 91 GLU A O 1
ATOM 686 N N . GLY A 1 92 ? 9.883 15.685 -4.452 1.00 47.06 92 GLY A N 1
ATOM 687 C CA . GLY A 1 92 ? 10.451 16.991 -4.080 1.00 47.06 92 GLY A CA 1
ATOM 688 C C . GLY A 1 92 ? 10.037 17.624 -2.754 1.00 47.06 92 GLY A C 1
ATOM 689 O O . GLY A 1 92 ? 10.749 18.510 -2.286 1.00 47.06 92 GLY A O 1
ATOM 690 N N . GLU A 1 93 ? 8.956 17.193 -2.103 1.00 40.75 93 GLU A N 1
ATOM 691 C CA . GLU A 1 93 ? 8.624 17.703 -0.766 1.00 40.75 93 GLU A CA 1
ATOM 692 C C . GLU A 1 93 ? 9.197 16.777 0.310 1.00 40.75 93 GLU A C 1
ATOM 694 O O . GLU A 1 93 ? 8.596 15.793 0.734 1.00 40.75 93 GLU A O 1
ATOM 699 N N . SER A 1 94 ? 10.424 17.100 0.721 1.00 43.50 94 SER A N 1
ATOM 700 C CA . SER A 1 94 ? 11.033 16.602 1.952 1.00 43.50 94 SER A CA 1
ATOM 701 C C . SER A 1 94 ? 10.121 16.946 3.131 1.00 43.50 94 SER A C 1
ATOM 703 O O . SER A 1 94 ? 9.954 18.124 3.446 1.00 43.50 94 SER A O 1
ATOM 705 N N . TYR A 1 95 ? 9.580 15.939 3.817 1.00 52.25 95 TYR A N 1
ATOM 706 C CA . TYR A 1 95 ? 9.015 16.127 5.152 1.00 52.25 95 TYR A CA 1
ATOM 707 C C . TYR A 1 95 ? 10.174 16.404 6.119 1.00 52.25 95 TYR A C 1
ATOM 709 O O . TYR A 1 95 ? 10.864 15.480 6.548 1.00 52.25 95 TYR A O 1
ATOM 717 N N . ALA A 1 96 ? 10.435 17.690 6.363 1.00 42.91 96 ALA A N 1
ATOM 718 C CA . ALA A 1 96 ? 11.300 18.183 7.433 1.00 42.91 96 ALA A CA 1
ATOM 719 C C . ALA A 1 96 ? 10.487 18.425 8.711 1.00 42.91 96 ALA A C 1
ATOM 721 O O . ALA A 1 96 ? 9.306 18.827 8.585 1.00 42.91 96 ALA A O 1
#

Foldseek 3Di:
DDDDDDDPPDDPDQDPLNVVLVVVLVVVCVVCVVVVHDQDPVNSLVSCVVSQQKDWDFDDCVVPNDDPPDDGGDIDIDGGDPRVSDPDDPPDDDPD